Protein AF-A0A2A2RFS8-F1 (afdb_monomer)

Solvent-accessible surface area (backbone atoms only — not comparable to full-atom values): 7041 Å² total; per-residue (Å²): 132,86,79,55,64,37,28,52,50,55,46,51,53,38,53,75,70,72,47,50,63,58,65,54,18,71,70,69,85,45,50,36,71,57,49,54,32,27,53,69,64,78,38,86,81,51,70,67,54,55,49,53,50,39,54,49,35,35,74,74,51,42,28,53,74,67,48,30,51,53,50,49,52,49,49,51,48,41,56,55,40,75,75,44,57,75,68,57,35,49,56,52,50,54,50,51,67,72,56,59,74,67,68,71,62,54,75,55,86,81,78,64,59,78,76,66,69,77,79,115

Radius of gyration: 15.98 Å; Cα contacts (8 Å, |Δi|>4): 85; chains: 1; bounding box: 56×33×29 Å

Secondary structure (DSSP, 8-state):
----HHHHHHHHHHHHTT--HHHHHTTSSS-HHHHHHHHTTSSPPPHHHHHHHHHHHHHTTSS-HHHHHHHHHHHHHHHHHTTS-HHHHHHHHHHHHHT----S----GGGS-TTGGG--

Nearest PDB structures (foldseek):
  6jq1-assembly1_A  TM=8.970E-01  e=6.130E-01  Deinococcus geothermalis DSM 11300
  3f51-assembly1_A  TM=5.861E-01  e=2.323E-01  Corynebacterium glutamicum
  2ef8-assembly1_B  TM=6.979E-01  e=7.206E-01  Peduovirus P2
  7nrd-assembly1_Sh  TM=7.528E-01  e=1.707E+00  Saccharomyces cerevisiae S288C
  6cf1-assembly1_B  TM=6.520E-01  e=2.927E+00  Proteus vulgaris

Foldseek 3Di:
DPQLVLLCVVVVLCVVVVHDLCNVCVVPLHHSVRNVCSNVVVDDDDLVSLLVVLVVCCVVVQAPPVLSVVSSVVNVCSSCLVVDDPVSVVVVVVVCVVPPPPPNRPPPPPPPDPVVVVPD

Mean predicted aligned error: 10.16 Å

Structure (mmCIF, N/CA/C/O backbone):
data_AF-A0A2A2RFS8-F1
#
_entry.id   AF-A0A2A2RFS8-F1
#
loop_
_atom_site.group_PDB
_atom_site.id
_atom_site.type_symbol
_atom_site.label_atom_id
_atom_site.label_alt_id
_atom_site.label_comp_id
_atom_site.label_asym_id
_atom_site.label_entity_id
_atom_site.label_seq_id
_atom_site.pdbx_PDB_ins_code
_atom_site.Cartn_x
_atom_site.Cartn_y
_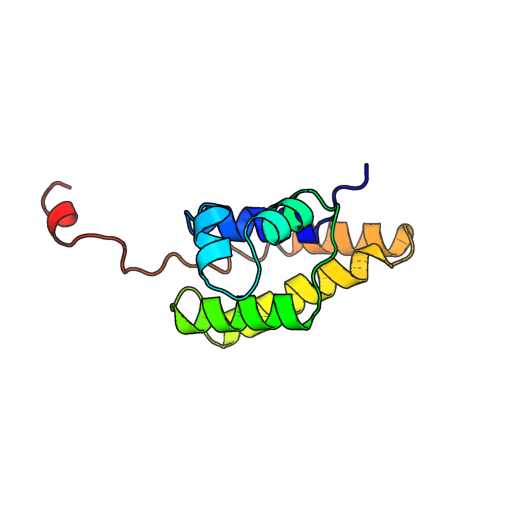atom_site.Cartn_z
_atom_site.occupancy
_atom_site.B_iso_or_equiv
_atom_site.auth_seq_id
_atom_site.auth_comp_id
_atom_site.auth_asym_id
_atom_site.auth_atom_id
_atom_site.pdbx_PDB_model_num
ATOM 1 N N . MET A 1 1 ? 12.489 -10.755 -14.313 1.00 40.44 1 MET A N 1
ATOM 2 C CA . MET A 1 1 ? 12.002 -9.534 -13.634 1.00 40.44 1 MET A CA 1
ATOM 3 C C . MET A 1 1 ? 11.550 -9.940 -12.235 1.00 40.44 1 MET A C 1
ATOM 5 O O . MET A 1 1 ? 10.624 -10.734 -12.146 1.00 40.44 1 MET A O 1
ATOM 9 N N . ARG A 1 2 ? 12.238 -9.535 -11.153 1.00 51.50 2 ARG A N 1
ATOM 10 C CA . ARG A 1 2 ? 11.738 -9.826 -9.794 1.00 51.50 2 ARG A CA 1
ATOM 11 C C . ARG A 1 2 ? 10.454 -9.021 -9.611 1.00 51.50 2 ARG A C 1
ATOM 13 O O . ARG A 1 2 ? 10.498 -7.795 -9.673 1.00 51.50 2 ARG A O 1
ATOM 20 N N . LEU A 1 3 ? 9.322 -9.702 -9.465 1.00 52.72 3 LEU A N 1
ATOM 21 C CA . LEU A 1 3 ? 8.082 -9.050 -9.066 1.00 52.72 3 LEU A CA 1
ATOM 22 C C . LEU A 1 3 ? 8.319 -8.513 -7.651 1.00 52.72 3 LEU A C 1
ATOM 24 O O . LEU A 1 3 ? 8.479 -9.301 -6.721 1.00 52.72 3 LEU A O 1
ATOM 28 N N . LYS A 1 4 ? 8.421 -7.192 -7.503 1.00 78.44 4 LYS A N 1
ATOM 29 C CA . LYS A 1 4 ? 8.589 -6.565 -6.191 1.00 78.44 4 LYS A CA 1
ATOM 30 C C . LYS A 1 4 ? 7.293 -6.759 -5.412 1.00 78.44 4 LYS A C 1
ATOM 32 O O . LYS A 1 4 ? 6.238 -6.264 -5.821 1.00 78.44 4 LYS A O 1
ATOM 37 N N . LEU A 1 5 ? 7.361 -7.550 -4.341 1.00 81.81 5 LEU A N 1
ATOM 38 C CA . LEU A 1 5 ? 6.194 -8.008 -3.578 1.00 81.81 5 LEU A CA 1
ATOM 39 C C . LEU A 1 5 ? 5.365 -6.827 -3.057 1.00 81.81 5 LEU A C 1
ATOM 41 O O . LEU A 1 5 ? 4.138 -6.864 -3.132 1.00 81.81 5 LEU A O 1
ATOM 45 N N . LEU A 1 6 ? 6.034 -5.745 -2.643 1.00 87.62 6 LEU A N 1
ATOM 46 C CA . LEU A 1 6 ? 5.397 -4.493 -2.242 1.00 87.62 6 LEU A CA 1
ATOM 47 C C . LEU A 1 6 ? 4.505 -3.911 -3.344 1.00 87.62 6 LEU A C 1
ATOM 49 O O . LEU A 1 6 ? 3.349 -3.582 -3.102 1.00 87.62 6 LEU A O 1
ATOM 53 N N . ASN A 1 7 ? 5.030 -3.773 -4.561 1.00 90.31 7 ASN A N 1
ATOM 54 C CA . ASN A 1 7 ? 4.310 -3.133 -5.663 1.00 90.31 7 ASN A CA 1
ATOM 55 C C . ASN A 1 7 ? 3.066 -3.941 -6.056 1.00 90.31 7 ASN A C 1
ATOM 57 O O . ASN A 1 7 ? 2.013 -3.361 -6.322 1.00 90.31 7 ASN A O 1
ATOM 61 N N . LYS A 1 8 ? 3.165 -5.277 -6.008 1.00 87.00 8 LYS A N 1
ATOM 62 C CA . LYS A 1 8 ? 2.005 -6.161 -6.155 1.00 87.00 8 LYS A CA 1
ATOM 63 C C . LYS A 1 8 ? 0.993 -5.936 -5.028 1.00 87.00 8 LYS A C 1
ATOM 65 O O . LYS A 1 8 ? -0.180 -5.728 -5.313 1.00 87.00 8 LYS A O 1
ATOM 70 N N . ARG A 1 9 ? 1.440 -5.904 -3.769 1.00 88.31 9 ARG A N 1
ATOM 71 C CA . ARG A 1 9 ? 0.561 -5.708 -2.609 1.00 88.31 9 ARG A CA 1
ATOM 72 C C . ARG A 1 9 ? -0.182 -4.370 -2.649 1.00 88.31 9 ARG A C 1
ATOM 74 O O . ARG A 1 9 ? -1.377 -4.338 -2.381 1.00 88.31 9 ARG A O 1
ATOM 81 N N . LEU A 1 10 ? 0.490 -3.288 -3.042 1.00 90.25 10 LEU A N 1
ATOM 82 C CA . LEU A 1 10 ? -0.132 -1.969 -3.225 1.00 90.25 10 LEU A CA 1
ATOM 83 C C . LEU A 1 10 ? -1.205 -1.983 -4.323 1.00 90.25 10 LEU A C 1
ATOM 85 O O . LEU A 1 10 ? -2.266 -1.381 -4.154 1.00 90.25 10 LEU A O 1
ATOM 89 N N . ARG A 1 11 ? -0.963 -2.709 -5.421 1.00 90.00 11 ARG A N 1
ATOM 90 C CA . ARG A 1 11 ? -1.964 -2.914 -6.473 1.00 90.00 11 ARG A CA 1
ATOM 91 C C . ARG A 1 11 ? -3.160 -3.718 -5.960 1.00 90.00 11 ARG A C 1
ATOM 93 O O . ARG A 1 11 ? -4.295 -3.322 -6.209 1.00 90.00 11 ARG A O 1
ATOM 100 N N . ASP A 1 12 ? -2.918 -4.807 -5.235 1.00 88.62 12 ASP A N 1
ATOM 101 C CA . ASP A 1 12 ? -3.973 -5.663 -4.677 1.00 88.62 12 ASP A CA 1
ATOM 102 C C . ASP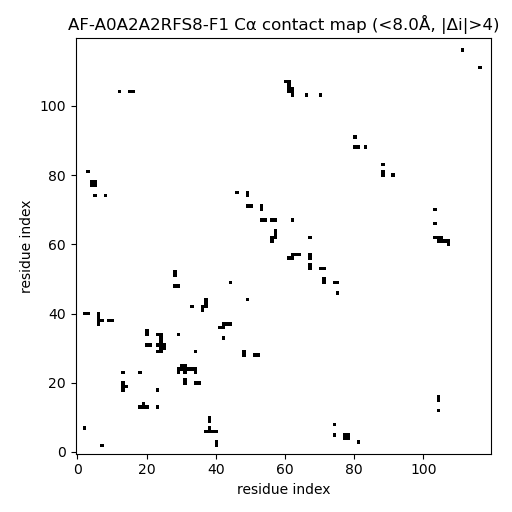 A 1 12 ? -4.842 -4.890 -3.663 1.00 88.62 12 ASP A C 1
ATOM 104 O O . ASP A 1 12 ? -6.071 -4.990 -3.691 1.00 88.62 12 ASP A O 1
ATOM 108 N N . LEU A 1 13 ? -4.230 -4.046 -2.823 1.00 88.94 13 LEU A N 1
ATOM 109 C CA . LEU A 1 13 ? -4.939 -3.121 -1.927 1.00 88.94 13 LEU A CA 1
ATOM 110 C C . LEU A 1 13 ? -5.819 -2.143 -2.711 1.00 88.94 13 LEU A C 1
ATOM 112 O O . LEU A 1 13 ? -7.004 -2.019 -2.424 1.00 88.94 13 LEU A O 1
ATOM 116 N N . ARG A 1 14 ? -5.288 -1.486 -3.749 1.00 90.06 14 ARG A N 1
ATOM 117 C CA . ARG A 1 14 ? -6.100 -0.576 -4.570 1.00 90.06 14 ARG A CA 1
ATOM 118 C C . ARG A 1 14 ? -7.292 -1.297 -5.213 1.00 90.06 14 ARG A C 1
ATOM 120 O O . ARG A 1 14 ? -8.402 -0.771 -5.209 1.00 90.06 14 ARG A O 1
ATOM 127 N N . VAL A 1 15 ? -7.058 -2.474 -5.794 1.00 88.88 15 VAL A N 1
ATOM 128 C CA . VAL A 1 15 ? -8.097 -3.247 -6.493 1.00 88.88 15 VAL A CA 1
ATOM 129 C C . VAL A 1 15 ? -9.177 -3.729 -5.525 1.00 88.88 15 VAL A C 1
ATOM 131 O O . VAL A 1 15 ? -10.355 -3.633 -5.851 1.00 88.88 15 VAL A O 1
ATOM 134 N N . SER A 1 16 ? -8.804 -4.188 -4.329 1.00 85.75 16 SER A N 1
ATOM 135 C CA . SER A 1 16 ? -9.770 -4.613 -3.302 1.00 85.75 16 SER A CA 1
ATOM 136 C C . SER A 1 16 ? -10.614 -3.465 -2.741 1.00 85.75 16 SER A C 1
ATOM 138 O O . SER A 1 16 ? -11.740 -3.698 -2.315 1.00 85.75 16 SER A O 1
ATOM 140 N N . LEU A 1 17 ? -10.124 -2.225 -2.814 1.00 84.88 17 LEU A N 1
ATOM 141 C CA . LEU A 1 17 ? -10.901 -1.015 -2.519 1.00 84.88 17 LEU A CA 1
ATOM 142 C C . LEU A 1 17 ? -11.809 -0.575 -3.682 1.00 84.88 17 LEU A C 1
ATOM 144 O O . LEU A 1 17 ? -12.525 0.414 -3.552 1.00 84.88 17 LEU A O 1
ATOM 148 N N . GLY A 1 18 ? -11.762 -1.256 -4.833 1.00 87.19 18 GLY A N 1
ATOM 149 C CA . GLY A 1 18 ? -12.526 -0.885 -6.028 1.00 87.19 18 GLY A CA 1
ATOM 150 C C . GLY A 1 18 ? -12.047 0.407 -6.700 1.00 87.19 18 GLY A C 1
ATOM 151 O O . GLY A 1 18 ? -12.791 1.016 -7.465 1.00 87.19 18 GLY A O 1
ATOM 152 N N . LEU A 1 19 ? -10.816 0.853 -6.427 1.00 87.25 19 LEU A N 1
ATOM 153 C CA . LEU A 1 19 ? -10.316 2.145 -6.900 1.00 87.25 19 LEU A CA 1
ATOM 154 C C . LEU A 1 19 ? -9.536 2.020 -8.211 1.00 87.25 19 LEU A C 1
ATOM 156 O O . LEU A 1 19 ? -8.680 1.147 -8.383 1.00 87.25 19 LEU A O 1
ATOM 160 N N . SER A 1 20 ? -9.765 2.951 -9.137 1.00 90.69 20 SER A N 1
ATOM 161 C CA . SER A 1 20 ? -8.895 3.129 -10.302 1.00 90.69 20 SER A CA 1
ATOM 162 C C . SER A 1 20 ? -7.582 3.818 -9.903 1.00 90.69 20 SER A C 1
ATOM 164 O O . SER A 1 20 ? -7.457 4.402 -8.823 1.00 90.69 20 SER A O 1
ATOM 166 N N . GLN A 1 21 ? -6.567 3.757 -10.769 1.00 88.62 21 GLN A N 1
ATOM 167 C CA . GLN A 1 21 ? -5.314 4.490 -10.539 1.00 88.62 21 GLN A CA 1
ATOM 168 C C . GLN A 1 21 ? -5.551 6.010 -10.520 1.00 88.62 21 GLN A C 1
ATOM 170 O O . GLN A 1 21 ? -4.890 6.724 -9.771 1.00 88.62 21 GLN A O 1
ATOM 175 N N . GLU A 1 22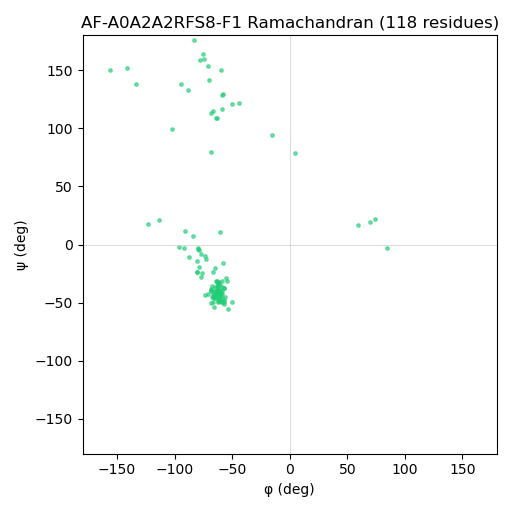 ? -6.517 6.495 -11.303 1.00 89.31 22 GLU A N 1
ATOM 176 C CA . GLU A 1 22 ? -6.938 7.900 -11.332 1.00 89.31 22 GLU A CA 1
ATOM 177 C C . GLU A 1 22 ? -7.609 8.313 -10.024 1.00 89.31 22 GLU A C 1
ATOM 179 O O . GLU A 1 22 ? -7.253 9.345 -9.463 1.00 89.31 22 GLU A O 1
ATOM 184 N N . ALA A 1 23 ? -8.510 7.476 -9.499 1.00 86.69 23 ALA A N 1
ATOM 185 C CA . ALA A 1 23 ? -9.178 7.711 -8.223 1.00 86.69 23 ALA A CA 1
ATOM 186 C C . ALA A 1 23 ? -8.198 7.701 -7.041 1.00 86.69 23 ALA A C 1
ATOM 188 O O . ALA A 1 23 ? -8.408 8.420 -6.070 1.00 86.69 23 ALA A O 1
ATOM 189 N N . MET A 1 24 ? -7.118 6.914 -7.118 1.00 84.88 24 MET A N 1
ATOM 190 C CA . MET A 1 24 ? -6.010 7.001 -6.158 1.00 84.88 24 MET A CA 1
ATOM 191 C C . MET A 1 24 ? -5.191 8.279 -6.353 1.00 84.88 24 MET A C 1
ATOM 193 O O . MET A 1 24 ? -4.856 8.949 -5.379 1.00 84.88 24 MET A O 1
ATOM 197 N N . GLY A 1 25 ? -4.894 8.648 -7.601 1.00 85.31 25 GLY A N 1
ATOM 198 C CA . GLY A 1 25 ? -4.150 9.864 -7.921 1.00 85.31 25 GLY A CA 1
ATOM 199 C C . GLY A 1 25 ? -4.863 11.150 -7.490 1.00 85.31 25 GLY A C 1
ATOM 200 O O . GLY A 1 25 ? -4.222 12.110 -7.064 1.00 85.31 25 GLY A O 1
ATOM 201 N N . SER A 1 26 ? -6.197 11.165 -7.535 1.00 84.62 26 SER A N 1
ATOM 202 C CA . SER A 1 26 ? -7.012 12.315 -7.134 1.00 84.62 26 SER A CA 1
ATOM 203 C C . SER A 1 26 ? -7.057 12.540 -5.620 1.00 84.62 26 SER A C 1
ATOM 205 O O . SER A 1 26 ? -7.481 13.607 -5.183 1.00 84.62 26 SER A O 1
ATOM 207 N N . LYS A 1 27 ? -6.605 11.580 -4.801 1.00 83.00 27 LYS A N 1
ATOM 208 C CA . LYS A 1 27 ? -6.524 11.744 -3.339 1.00 83.00 27 LYS A CA 1
ATOM 209 C C . LYS A 1 27 ? -5.384 12.669 -2.892 1.00 83.00 27 LYS A C 1
ATOM 211 O O . LYS A 1 27 ? -5.318 13.032 -1.722 1.00 83.00 27 LYS A O 1
ATOM 216 N N . GLY A 1 28 ? -4.488 13.062 -3.801 1.00 71.38 28 GLY A N 1
ATOM 217 C CA . GLY A 1 28 ? -3.527 14.147 -3.575 1.00 71.38 28 GLY A CA 1
ATOM 218 C C . GLY A 1 28 ? -2.235 13.767 -2.844 1.00 71.38 28 GLY A C 1
ATOM 219 O O . GLY A 1 28 ? -1.346 14.605 -2.725 1.00 71.38 28 GLY A O 1
ATOM 220 N N . PHE A 1 29 ? -2.065 12.517 -2.406 1.00 81.06 29 PHE A N 1
ATOM 221 C CA . PHE A 1 29 ? -0.788 12.044 -1.845 1.00 81.06 29 PHE A CA 1
ATOM 222 C C . PHE A 1 29 ? 0.246 11.667 -2.921 1.00 81.06 29 PHE A C 1
ATOM 224 O O . PHE A 1 29 ? 1.450 11.708 -2.665 1.00 81.06 29 PHE A O 1
ATOM 231 N N . ILE A 1 30 ? -0.198 11.327 -4.135 1.00 83.81 30 ILE A N 1
ATOM 232 C CA . ILE A 1 30 ? 0.654 11.079 -5.305 1.00 83.81 30 ILE A CA 1
ATOM 233 C C . ILE A 1 30 ? -0.141 11.290 -6.593 1.00 83.81 30 ILE A C 1
ATOM 235 O O . ILE A 1 30 ? -1.339 11.048 -6.623 1.00 83.81 30 ILE A O 1
ATOM 239 N N . SER A 1 31 ? 0.516 11.707 -7.675 1.00 88.62 31 SER A N 1
ATOM 240 C CA . SER A 1 31 ? -0.132 11.815 -8.984 1.00 88.62 31 SER A CA 1
ATOM 241 C C . SER A 1 31 ? -0.437 10.443 -9.597 1.00 88.62 31 SER A C 1
ATOM 243 O O . SER A 1 31 ? 0.295 9.475 -9.365 1.00 88.62 31 SER A O 1
ATOM 245 N N . THR A 1 32 ? -1.454 10.368 -10.463 1.00 90.94 32 THR A N 1
ATOM 246 C CA . THR A 1 32 ? -1.812 9.148 -11.212 1.00 90.94 32 THR A CA 1
ATOM 247 C C . THR A 1 32 ? -0.606 8.512 -11.918 1.00 90.94 32 THR A C 1
ATOM 249 O O . THR A 1 32 ? -0.354 7.328 -11.686 1.00 90.94 32 THR A O 1
ATOM 252 N N . P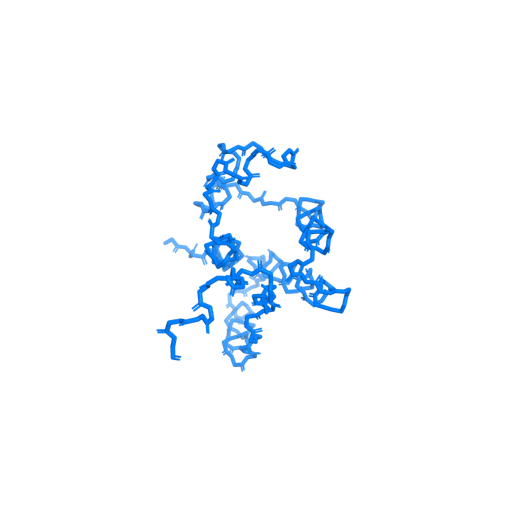RO A 1 33 ? 0.235 9.249 -12.683 1.00 92.19 33 PRO A N 1
ATOM 253 C CA . PRO A 1 33 ? 1.424 8.657 -13.302 1.00 92.19 33 PRO A CA 1
ATOM 254 C C . PRO A 1 33 ? 2.441 8.149 -12.273 1.00 92.19 33 PRO A C 1
ATOM 256 O O . PRO A 1 33 ? 3.163 7.184 -12.524 1.00 92.19 33 PRO A O 1
ATOM 259 N N . GLY A 1 34 ? 2.515 8.791 -11.104 1.00 90.81 34 GLY A N 1
ATOM 260 C CA . GLY A 1 34 ? 3.329 8.323 -9.989 1.00 90.81 34 G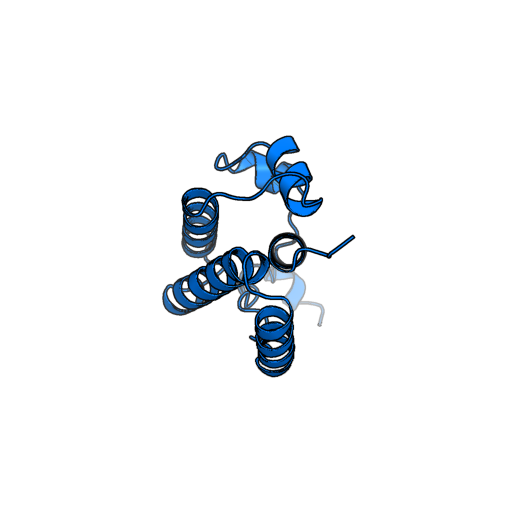LY A CA 1
ATOM 261 C C . GLY A 1 34 ? 2.857 6.967 -9.472 1.00 90.81 34 GLY A C 1
ATOM 262 O O . GLY A 1 34 ? 3.694 6.093 -9.245 1.00 90.81 34 GLY A O 1
ATOM 263 N N . TRP A 1 35 ? 1.542 6.774 -9.362 1.00 90.38 35 TRP A N 1
ATOM 264 C CA . TRP A 1 35 ? 0.944 5.506 -8.955 1.00 90.38 35 TRP A CA 1
ATOM 265 C C . TRP A 1 35 ? 1.191 4.391 -9.977 1.00 90.38 35 TRP A C 1
ATOM 267 O O . TRP A 1 35 ? 1.649 3.314 -9.603 1.00 90.38 35 TRP A O 1
ATOM 277 N N . VAL A 1 36 ? 1.022 4.674 -11.276 1.00 91.00 36 VAL A N 1
ATOM 278 C CA . VAL A 1 36 ? 1.342 3.717 -12.355 1.00 91.00 36 VAL A CA 1
ATOM 279 C C . VAL A 1 36 ? 2.796 3.246 -12.273 1.00 91.00 36 VAL A C 1
ATOM 281 O O . VAL A 1 36 ? 3.076 2.051 -12.364 1.00 91.00 36 VAL A O 1
ATOM 284 N N . LYS A 1 37 ? 3.741 4.174 -12.068 1.00 92.56 37 LYS A N 1
ATOM 285 C CA . LYS A 1 37 ? 5.166 3.833 -11.934 1.00 92.56 37 LYS A CA 1
ATOM 286 C C . LYS A 1 37 ? 5.446 2.963 -10.708 1.00 92.56 37 LYS A C 1
ATOM 288 O O . LYS A 1 37 ? 6.299 2.078 -10.771 1.00 92.56 37 LYS A O 1
ATOM 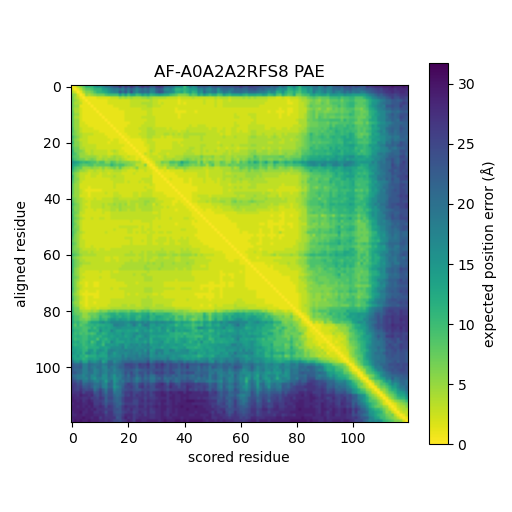293 N N . ILE A 1 38 ? 4.737 3.198 -9.603 1.00 91.19 38 ILE A N 1
ATOM 294 C CA . ILE A 1 38 ? 4.830 2.343 -8.419 1.00 91.19 38 ILE A CA 1
ATOM 295 C C . ILE A 1 38 ? 4.286 0.956 -8.744 1.00 91.19 38 ILE A C 1
ATOM 297 O O . ILE A 1 38 ? 5.015 -0.010 -8.585 1.00 91.19 38 ILE A O 1
ATOM 301 N N . GLU A 1 39 ? 3.069 0.805 -9.257 1.00 90.31 39 GLU A N 1
ATOM 302 C CA . GLU A 1 39 ? 2.511 -0.534 -9.518 1.00 90.31 39 GLU A CA 1
ATOM 303 C C . GLU A 1 39 ? 3.332 -1.345 -10.530 1.00 90.31 39 GLU A C 1
ATOM 305 O O . GLU A 1 39 ? 3.466 -2.559 -10.388 1.00 90.31 39 GLU A O 1
ATOM 310 N N . ASN A 1 40 ? 3.963 -0.670 -11.493 1.00 89.88 40 ASN A N 1
ATOM 311 C CA . ASN A 1 40 ? 4.856 -1.289 -12.473 1.00 89.88 40 ASN A CA 1
ATOM 312 C C . ASN A 1 40 ? 6.300 -1.480 -11.970 1.00 89.88 40 ASN A C 1
ATOM 314 O O . ASN A 1 40 ? 7.174 -1.855 -12.749 1.00 89.88 40 ASN A O 1
ATOM 318 N N . ALA A 1 41 ? 6.574 -1.219 -10.687 1.00 88.62 41 ALA A N 1
ATOM 319 C CA . ALA A 1 41 ? 7.888 -1.354 -10.051 1.00 88.62 41 ALA A CA 1
ATOM 320 C C . ALA A 1 41 ? 9.019 -0.498 -10.671 1.00 88.62 41 ALA A C 1
ATOM 322 O O . ALA A 1 41 ? 10.198 -0.732 -10.374 1.00 88.62 41 ALA A O 1
ATOM 323 N N . THR A 1 42 ? 8.672 0.515 -11.476 1.00 89.25 42 THR A N 1
ATOM 324 C CA . THR A 1 42 ? 9.605 1.478 -12.094 1.00 89.25 42 THR A CA 1
ATOM 325 C C . THR A 1 42 ? 9.889 2.686 -11.199 1.00 89.25 42 THR A C 1
ATOM 327 O O . THR A 1 42 ? 10.823 3.442 -11.454 1.00 89.25 42 THR A O 1
ATOM 330 N N . ARG A 1 43 ? 9.122 2.853 -10.115 1.00 88.38 43 ARG A N 1
ATOM 331 C CA . ARG A 1 43 ? 9.387 3.795 -9.021 1.00 88.38 43 ARG A CA 1
ATOM 332 C C . ARG A 1 43 ? 9.203 3.098 -7.677 1.00 88.38 43 ARG A C 1
ATOM 334 O O . ARG A 1 43 ? 8.239 2.363 -7.482 1.00 88.38 43 ARG A O 1
ATOM 341 N N . HIS A 1 44 ? 10.101 3.375 -6.737 1.00 87.00 44 HIS A N 1
ATOM 342 C CA . HIS A 1 44 ? 9.952 2.928 -5.356 1.00 87.00 44 HIS A CA 1
ATOM 343 C C . HIS A 1 44 ? 9.160 3.955 -4.530 1.00 87.00 44 HIS A C 1
ATOM 345 O O . HIS A 1 44 ? 9.463 5.150 -4.608 1.00 87.00 44 HIS A O 1
ATOM 351 N N . PRO A 1 45 ? 8.157 3.525 -3.747 1.00 89.94 45 PRO A N 1
ATOM 352 C CA . PRO A 1 45 ? 7.461 4.406 -2.814 1.00 89.94 45 PRO A CA 1
ATOM 353 C C . PRO A 1 45 ? 8.372 4.804 -1.635 1.00 89.94 45 PRO A C 1
ATOM 355 O O . PRO A 1 45 ? 9.156 3.993 -1.130 1.00 89.94 45 PRO A O 1
ATOM 358 N N . SER A 1 46 ? 8.277 6.056 -1.180 1.00 91.56 46 SER A N 1
ATOM 359 C CA . SER A 1 46 ? 8.918 6.503 0.067 1.00 91.56 46 SER A CA 1
ATOM 360 C C . SER A 1 46 ? 8.160 5.970 1.288 1.00 91.56 46 SER A C 1
ATOM 362 O O . SER A 1 46 ? 6.989 5.612 1.177 1.00 91.56 46 SER A O 1
ATOM 364 N N . ASP A 1 47 ? 8.813 5.926 2.453 1.00 92.81 47 ASP A N 1
ATOM 365 C CA . ASP A 1 47 ? 8.146 5.528 3.707 1.00 92.81 47 ASP A CA 1
ATOM 366 C C . ASP A 1 47 ? 7.020 6.505 4.051 1.00 92.81 47 ASP A C 1
ATOM 368 O O . ASP A 1 47 ? 5.927 6.092 4.422 1.00 92.81 47 ASP A O 1
ATOM 372 N N . GLU A 1 48 ? 7.251 7.799 3.820 1.00 93.06 48 GLU A N 1
ATOM 373 C CA . GLU A 1 48 ? 6.247 8.846 4.004 1.00 93.06 48 GLU A CA 1
ATOM 374 C C . GLU A 1 48 ? 4.998 8.617 3.140 1.00 93.06 48 GLU A C 1
ATOM 376 O O . GLU A 1 48 ? 3.881 8.816 3.609 1.00 93.06 48 GLU A O 1
ATOM 381 N N . LEU A 1 49 ? 5.166 8.165 1.890 1.00 92.00 49 LEU A N 1
ATOM 382 C CA . LEU A 1 49 ? 4.034 7.845 1.018 1.00 92.00 49 LEU A CA 1
ATOM 383 C C . LEU A 1 49 ? 3.241 6.651 1.558 1.00 92.00 49 LEU A C 1
ATOM 385 O O . LEU A 1 49 ? 2.013 6.697 1.572 1.00 92.00 49 LEU A O 1
ATOM 389 N N . ILE A 1 50 ? 3.935 5.594 1.992 1.00 93.19 50 ILE A N 1
ATOM 390 C CA . ILE A 1 50 ? 3.301 4.406 2.579 1.00 93.19 50 ILE A CA 1
ATOM 391 C C . ILE A 1 50 ? 2.520 4.811 3.834 1.00 93.19 50 ILE A C 1
ATOM 393 O O . ILE A 1 50 ? 1.354 4.448 3.965 1.00 93.19 50 ILE A O 1
ATOM 397 N N . ASN A 1 51 ? 3.118 5.628 4.704 1.00 94.06 51 ASN A N 1
ATOM 398 C CA . ASN A 1 51 ? 2.461 6.110 5.912 1.00 94.06 51 ASN A CA 1
ATOM 399 C C . ASN A 1 51 ? 1.220 6.958 5.597 1.00 94.06 51 ASN A C 1
ATOM 401 O O . ASN A 1 51 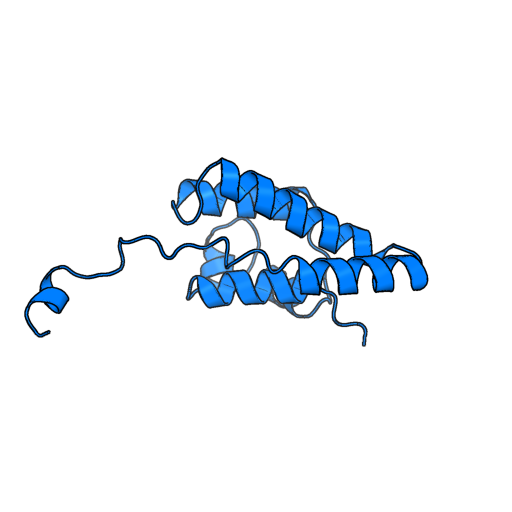? 0.140 6.659 6.094 1.00 94.06 51 ASN A O 1
ATOM 405 N N . LYS A 1 52 ? 1.336 7.942 4.692 1.00 93.00 52 LYS A N 1
ATOM 406 C CA . LYS A 1 52 ? 0.204 8.781 4.252 1.00 93.00 52 LYS A CA 1
ATOM 407 C C . LYS A 1 52 ? -0.948 7.959 3.678 1.00 93.00 52 LYS A C 1
ATOM 409 O O . LYS A 1 52 ? -2.109 8.294 3.895 1.00 93.00 52 LYS A O 1
ATOM 414 N N . MET A 1 53 ? -0.641 6.891 2.944 1.00 91.44 53 MET A N 1
ATOM 415 C CA . MET A 1 53 ? -1.658 5.981 2.422 1.00 91.44 53 MET A CA 1
ATOM 416 C C . MET A 1 53 ? -2.367 5.228 3.556 1.00 91.44 53 MET A C 1
ATOM 418 O O . MET A 1 53 ? -3.592 5.156 3.554 1.00 91.44 53 MET A O 1
ATOM 422 N N . CYS A 1 54 ? -1.624 4.700 4.532 1.00 91.69 54 CYS A N 1
ATOM 423 C CA . CYS A 1 54 ? -2.202 4.030 5.699 1.00 91.69 54 CYS A CA 1
ATOM 424 C C . CYS A 1 54 ? -3.049 4.985 6.561 1.00 91.69 54 CYS A C 1
ATOM 426 O O . CYS A 1 54 ? -4.133 4.605 6.996 1.00 91.69 54 CYS A O 1
ATOM 428 N N . ASP A 1 55 ? -2.602 6.230 6.752 1.00 92.19 55 ASP A N 1
ATOM 429 C CA . ASP A 1 55 ? -3.372 7.283 7.428 1.00 92.19 55 ASP A CA 1
ATOM 430 C C . ASP A 1 55 ? -4.686 7.583 6.691 1.00 92.19 55 ASP A C 1
ATOM 432 O O . ASP A 1 55 ? -5.742 7.726 7.306 1.00 92.19 55 ASP A O 1
ATOM 436 N N . TRP A 1 56 ? -4.637 7.660 5.358 1.00 91.38 56 TRP A N 1
ATOM 437 C CA . TRP A 1 56 ? -5.825 7.870 4.536 1.00 91.38 56 TRP A CA 1
ATOM 438 C C . TRP A 1 56 ? -6.816 6.700 4.649 1.00 91.38 56 TRP A C 1
ATOM 440 O O . TRP A 1 56 ? -8.009 6.939 4.816 1.00 91.38 56 TRP A O 1
ATOM 450 N N . LEU A 1 57 ? -6.336 5.451 4.626 1.00 89.44 57 LEU A N 1
ATOM 451 C CA . LEU A 1 57 ? -7.188 4.266 4.787 1.00 89.44 57 LEU A CA 1
ATOM 452 C C . LEU A 1 57 ? -7.929 4.260 6.129 1.00 89.44 57 LEU A C 1
ATOM 454 O O . LEU A 1 57 ? -9.112 3.925 6.170 1.00 89.44 57 LEU A O 1
ATOM 458 N N . GLU A 1 58 ? -7.254 4.646 7.212 1.00 90.00 58 GLU A N 1
ATOM 459 C CA . GLU A 1 58 ? -7.874 4.781 8.535 1.00 90.00 58 GLU A CA 1
ATOM 460 C C . GLU A 1 58 ? -8.914 5.907 8.543 1.00 90.00 58 GLU A C 1
ATOM 462 O O . GLU A 1 58 ? -10.043 5.715 8.993 1.00 90.00 58 GLU A O 1
ATOM 467 N N . LYS A 1 59 ? -8.569 7.069 7.977 1.00 90.50 59 LYS A N 1
ATOM 468 C CA . LYS A 1 59 ? -9.460 8.235 7.923 1.00 90.50 59 LYS A CA 1
ATOM 469 C C . LYS A 1 59 ? -10.760 7.963 7.157 1.00 90.50 59 LYS A C 1
ATOM 471 O O . LYS A 1 59 ? -11.813 8.446 7.566 1.00 90.50 59 LYS A O 1
ATOM 476 N N . GLU A 1 60 ? -10.701 7.215 6.058 1.00 87.69 60 GLU A N 1
ATOM 477 C CA . GLU A 1 60 ? -11.886 6.826 5.272 1.00 87.69 60 GLU A CA 1
ATOM 478 C C . GLU A 1 60 ? -12.649 5.637 5.888 1.00 87.69 60 GLU A C 1
ATOM 480 O O . GLU A 1 60 ? -13.691 5.230 5.373 1.00 87.69 60 GLU A O 1
ATOM 485 N N . GLY A 1 61 ? -12.149 5.066 6.990 1.00 86.94 61 GLY A N 1
ATOM 486 C CA . GLY A 1 61 ? -12.772 3.933 7.672 1.00 86.94 61 GLY A CA 1
ATOM 487 C C . GLY A 1 61 ? -12.611 2.600 6.938 1.00 86.94 61 GLY A C 1
ATOM 488 O O . GLY A 1 61 ? -13.408 1.687 7.151 1.00 86.94 61 GLY A O 1
ATOM 489 N N . HIS A 1 62 ? -11.604 2.473 6.068 1.00 85.75 62 HIS A N 1
ATOM 490 C CA . HIS A 1 62 ? -11.252 1.201 5.429 1.00 85.75 62 HIS A CA 1
ATOM 491 C C . HIS A 1 62 ? -10.508 0.254 6.378 1.00 85.75 62 HIS A C 1
ATOM 493 O O . HIS A 1 62 ? -10.527 -0.958 6.168 1.00 85.75 62 HIS A O 1
ATOM 499 N N . VAL A 1 63 ? -9.842 0.807 7.395 1.00 85.31 63 VAL A N 1
ATOM 500 C CA . VAL A 1 63 ? -9.136 0.071 8.450 1.00 85.31 63 VAL A CA 1
ATOM 501 C C . VAL A 1 63 ? -9.320 0.772 9.796 1.00 85.31 63 VAL A C 1
ATOM 503 O O . VAL A 1 63 ? -9.474 1.991 9.842 1.00 85.31 63 VAL A O 1
ATOM 506 N N . ASP A 1 64 ? -9.276 0.020 10.892 1.00 87.12 64 ASP A N 1
ATOM 507 C CA . ASP A 1 64 ? -9.126 0.572 12.243 1.00 87.12 64 ASP A CA 1
ATOM 508 C C . ASP A 1 64 ? -7.647 0.859 12.596 1.00 87.12 64 ASP A C 1
ATOM 510 O O . ASP A 1 64 ? -6.729 0.554 11.830 1.00 87.12 64 ASP A O 1
ATOM 514 N N . ALA A 1 65 ? -7.392 1.444 13.771 1.00 85.50 65 ALA A N 1
ATOM 515 C CA . ALA A 1 65 ? -6.044 1.821 14.208 1.00 85.50 65 ALA A CA 1
ATOM 516 C C . ALA A 1 65 ? -5.080 0.626 14.356 1.00 85.50 65 ALA A C 1
ATOM 518 O O . ALA A 1 65 ? -3.883 0.742 14.070 1.00 85.50 65 ALA A O 1
ATOM 519 N N . ALA A 1 66 ? -5.579 -0.537 14.787 1.00 84.31 66 ALA A N 1
ATOM 520 C CA . ALA A 1 66 ? -4.763 -1.739 14.933 1.00 84.31 66 ALA A CA 1
ATOM 521 C C . ALA A 1 66 ? -4.420 -2.329 13.557 1.00 84.31 66 ALA A C 1
ATOM 523 O O . ALA A 1 66 ? -3.266 -2.669 13.284 1.00 84.31 66 ALA A O 1
ATOM 524 N N . GLN A 1 67 ? -5.408 -2.372 12.666 1.00 85.00 67 GLN A N 1
ATOM 525 C CA . GLN A 1 67 ? -5.277 -2.785 11.275 1.00 85.00 67 GLN A CA 1
ATOM 526 C C . GLN A 1 67 ? -4.331 -1.873 10.490 1.00 85.00 67 GLN A C 1
ATOM 528 O O . GLN A 1 67 ? -3.478 -2.370 9.754 1.00 85.00 67 GLN A O 1
ATOM 533 N N . LYS A 1 68 ? -4.413 -0.552 10.685 1.00 89.75 68 LYS A N 1
ATOM 534 C CA . LYS A 1 68 ? -3.473 0.420 10.116 1.00 89.75 68 LYS A CA 1
ATOM 535 C C . LYS A 1 68 ? -2.037 0.114 10.523 1.00 89.75 68 LYS A C 1
ATOM 537 O O . LYS A 1 68 ? -1.158 0.095 9.663 1.00 89.75 68 LYS A O 1
ATOM 542 N N . LYS A 1 69 ? -1.789 -0.102 11.820 1.00 87.31 69 LYS A N 1
ATOM 543 C CA . LYS A 1 69 ? -0.442 -0.387 12.330 1.00 87.31 69 LYS A CA 1
ATOM 544 C C . LYS A 1 69 ? 0.121 -1.660 11.695 1.00 87.31 69 LYS A C 1
ATOM 546 O O . LYS A 1 69 ? 1.228 -1.629 11.163 1.00 87.31 69 LYS A O 1
ATOM 551 N N . ALA A 1 70 ? -0.665 -2.737 11.681 1.00 85.56 70 ALA A N 1
ATOM 552 C CA . ALA A 1 70 ? -0.270 -4.001 11.063 1.00 85.56 70 ALA A CA 1
ATOM 553 C C . ALA A 1 70 ? 0.006 -3.851 9.557 1.00 85.56 70 ALA A C 1
ATOM 555 O O . ALA A 1 70 ? 1.004 -4.367 9.056 1.00 85.56 70 ALA A O 1
ATOM 556 N N . LEU A 1 71 ? -0.838 -3.101 8.841 1.00 88.19 71 LEU A N 1
ATOM 557 C CA . LEU A 1 71 ? -0.661 -2.830 7.415 1.00 88.19 71 LEU A CA 1
ATOM 558 C C . LEU A 1 71 ? 0.613 -2.021 7.137 1.00 88.19 71 LEU A C 1
ATOM 560 O O . LEU A 1 71 ? 1.347 -2.321 6.198 1.00 88.19 71 LEU A O 1
ATOM 564 N N . LEU A 1 72 ? 0.893 -0.999 7.948 1.00 91.50 72 LEU A N 1
ATOM 565 C CA . LEU A 1 72 ? 2.107 -0.196 7.819 1.00 91.50 72 LEU A CA 1
ATOM 566 C C . LEU A 1 72 ? 3.365 -1.053 8.024 1.00 91.50 72 LEU A C 1
ATOM 568 O O . LEU A 1 72 ? 4.283 -0.992 7.207 1.00 91.50 72 LEU A O 1
ATOM 572 N N . GLU A 1 73 ? 3.389 -1.881 9.070 1.00 87.88 73 GLU A N 1
ATOM 573 C CA . GLU A 1 73 ? 4.490 -2.813 9.342 1.00 87.88 73 GLU A CA 1
ATOM 574 C C . GLU A 1 73 ? 4.674 -3.826 8.198 1.00 87.88 73 GLU A C 1
ATOM 576 O O . GLU A 1 73 ? 5.801 -4.039 7.745 1.00 87.88 73 GLU A O 1
ATOM 581 N N . GLU A 1 74 ? 3.578 -4.386 7.667 1.00 86.94 74 GLU A N 1
ATOM 582 C CA . GLU A 1 74 ? 3.574 -5.244 6.473 1.00 86.94 74 GLU A CA 1
ATOM 583 C C . GLU A 1 74 ? 4.268 -4.553 5.289 1.00 86.94 74 GLU A C 1
ATOM 585 O O . GLU A 1 74 ? 5.220 -5.091 4.717 1.00 86.94 74 GLU A O 1
ATOM 590 N N . LEU A 1 75 ? 3.811 -3.357 4.917 1.00 89.38 75 LEU A N 1
ATOM 591 C CA . LEU A 1 75 ? 4.273 -2.676 3.708 1.00 89.38 75 LEU A CA 1
ATOM 592 C C . LEU A 1 75 ? 5.731 -2.225 3.826 1.00 89.38 75 LEU A C 1
ATOM 594 O O . LEU A 1 75 ? 6.489 -2.332 2.857 1.00 89.38 75 LEU A O 1
ATOM 598 N N . LEU A 1 76 ? 6.149 -1.761 5.005 1.00 89.62 76 LEU A N 1
ATOM 599 C CA . LEU A 1 76 ? 7.547 -1.419 5.260 1.00 89.62 76 LEU A CA 1
ATOM 600 C C . LEU A 1 76 ? 8.432 -2.668 5.231 1.00 89.62 76 LEU A C 1
ATOM 602 O O . LEU A 1 76 ? 9.484 -2.649 4.594 1.00 89.62 76 LEU A O 1
ATOM 606 N N . CYS A 1 77 ? 7.994 -3.781 5.822 1.00 84.06 77 CYS A N 1
ATOM 607 C CA . CYS A 1 77 ? 8.727 -5.043 5.748 1.00 84.06 77 CYS A CA 1
ATOM 608 C C . CYS A 1 77 ? 8.935 -5.476 4.289 1.00 84.06 77 CYS A C 1
ATOM 610 O O . CYS A 1 77 ? 10.071 -5.695 3.864 1.00 84.06 77 CYS A O 1
ATOM 612 N N . LEU A 1 78 ? 7.868 -5.482 3.479 1.00 84.06 78 LEU A N 1
ATOM 613 C CA . LEU A 1 78 ? 7.948 -5.811 2.052 1.00 84.06 78 LEU A CA 1
ATOM 614 C C . LEU A 1 78 ? 8.886 -4.870 1.282 1.00 84.06 78 LEU A C 1
ATOM 616 O O . LEU A 1 78 ? 9.592 -5.319 0.380 1.00 84.06 78 LEU A O 1
ATOM 620 N N . LYS A 1 79 ? 8.927 -3.581 1.639 1.00 86.00 79 LYS A N 1
ATOM 621 C CA . LYS A 1 79 ? 9.851 -2.609 1.042 1.00 86.00 79 LY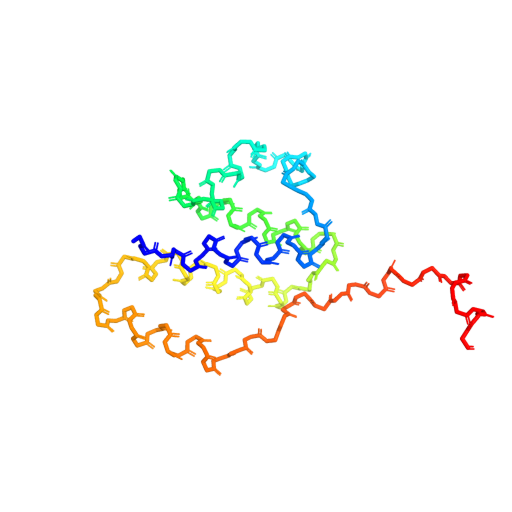S A CA 1
ATOM 622 C C . LYS A 1 79 ? 11.311 -2.965 1.309 1.00 86.00 79 LYS A C 1
ATOM 624 O O . LYS A 1 79 ? 12.132 -2.909 0.395 1.00 86.00 79 LYS A O 1
ATOM 629 N N . TYR A 1 80 ? 11.639 -3.292 2.554 1.00 83.06 80 TYR A N 1
ATOM 630 C CA . TYR A 1 80 ? 13.016 -3.562 2.962 1.00 83.06 80 TYR A CA 1
ATOM 631 C C . TYR A 1 80 ? 13.470 -4.983 2.605 1.00 83.06 80 TYR A C 1
ATOM 633 O O . TYR A 1 80 ? 14.662 -5.200 2.387 1.00 83.06 80 TYR A O 1
ATOM 641 N N . MET A 1 81 ? 12.537 -5.926 2.439 1.00 75.56 81 MET A N 1
ATOM 642 C CA . MET A 1 81 ? 12.815 -7.293 1.986 1.00 75.56 81 MET A CA 1
ATOM 643 C C . MET A 1 81 ? 13.490 -7.373 0.614 1.00 75.56 81 MET A C 1
ATOM 645 O O . MET A 1 81 ? 14.291 -8.284 0.383 1.00 75.56 81 MET A O 1
ATOM 649 N N . ASP A 1 82 ? 13.200 -6.428 -0.283 1.00 66.94 82 ASP A N 1
ATOM 650 C CA . ASP A 1 82 ? 13.826 -6.358 -1.609 1.00 66.94 82 ASP A CA 1
ATOM 651 C C . ASP A 1 82 ? 15.340 -6.068 -1.534 1.00 66.94 82 ASP A C 1
ATOM 653 O O . ASP A 1 82 ? 16.069 -6.386 -2.476 1.00 66.94 82 ASP A O 1
ATOM 657 N N . ASN A 1 83 ? 15.818 -5.516 -0.411 1.00 66.94 83 ASN A N 1
ATOM 658 C CA . ASN A 1 83 ? 17.230 -5.212 -0.156 1.00 66.94 83 ASN A CA 1
ATOM 659 C C . ASN A 1 83 ? 17.953 -6.313 0.637 1.00 66.94 83 ASN A C 1
ATOM 661 O O . ASN A 1 83 ? 19.148 -6.192 0.907 1.00 66.94 83 ASN A O 1
ATOM 665 N N . LEU A 1 84 ? 17.249 -7.374 1.037 1.00 67.69 84 LEU A N 1
ATOM 666 C CA . LEU A 1 84 ? 17.849 -8.489 1.761 1.00 67.69 84 LEU A CA 1
ATOM 667 C C . LEU A 1 84 ? 18.620 -9.411 0.807 1.00 67.69 84 LEU A C 1
ATOM 669 O O . LEU A 1 84 ? 18.397 -9.440 -0.407 1.00 67.69 84 LEU A O 1
ATOM 673 N N . SER A 1 85 ? 19.549 -10.189 1.369 1.00 68.44 85 SER A N 1
ATOM 674 C CA . SER A 1 85 ? 20.246 -11.212 0.592 1.00 68.44 85 SER A CA 1
ATOM 675 C C . SER A 1 85 ? 19.234 -12.220 0.018 1.00 68.44 85 SER A C 1
ATOM 677 O O . SER A 1 85 ? 18.207 -12.485 0.650 1.00 68.44 85 SER A O 1
ATOM 679 N N . PRO A 1 86 ? 19.502 -12.841 -1.148 1.00 69.25 86 PRO A N 1
ATOM 680 C CA . PRO A 1 86 ? 18.552 -13.753 -1.792 1.00 69.25 86 PRO A CA 1
ATOM 681 C C . PRO A 1 86 ? 18.059 -14.896 -0.892 1.00 69.25 86 PRO A C 1
ATOM 683 O O . PRO A 1 86 ? 16.920 -15.339 -1.026 1.00 69.25 86 PRO A O 1
ATOM 686 N N . PHE A 1 87 ? 18.907 -15.358 0.033 1.00 68.88 87 PHE A N 1
ATOM 687 C CA . PHE A 1 87 ? 18.563 -16.370 1.029 1.00 68.88 87 PHE A CA 1
ATOM 688 C C . PHE A 1 87 ? 17.514 -15.859 2.026 1.00 68.88 87 PHE A C 1
ATOM 690 O O . PHE A 1 87 ? 16.485 -16.504 2.231 1.00 68.88 87 PHE A O 1
ATOM 697 N N . VAL A 1 88 ? 17.735 -14.670 2.591 1.00 66.12 88 VAL A N 1
ATOM 698 C CA . VAL A 1 88 ? 16.829 -14.060 3.571 1.00 66.12 88 VAL A CA 1
ATOM 699 C C . VAL A 1 88 ? 15.511 -13.650 2.909 1.00 66.12 88 VAL A C 1
ATOM 701 O O . VAL A 1 88 ? 14.448 -13.899 3.473 1.00 66.12 88 VAL A O 1
ATOM 704 N N . SER A 1 89 ? 15.542 -13.119 1.681 1.00 64.56 89 SER A N 1
ATOM 705 C CA . SER A 1 89 ? 14.318 -12.817 0.925 1.00 64.56 89 SER A CA 1
ATOM 706 C C . SER A 1 89 ? 13.469 -14.069 0.671 1.00 64.56 89 SER A C 1
ATOM 708 O O . SER A 1 89 ? 12.244 -13.978 0.685 1.00 64.56 89 SER A O 1
ATOM 710 N N . ARG A 1 90 ? 14.092 -15.240 0.453 1.00 67.81 90 ARG A N 1
ATOM 711 C CA . ARG A 1 90 ? 13.378 -16.511 0.240 1.00 67.81 90 ARG A CA 1
ATOM 712 C C . ARG A 1 90 ? 12.670 -16.976 1.512 1.00 67.81 90 ARG A C 1
ATOM 714 O O . ARG A 1 90 ? 11.469 -17.217 1.470 1.00 67.81 90 ARG A O 1
ATOM 721 N N . LEU A 1 91 ? 13.391 -17.003 2.633 1.00 66.44 91 LEU A N 1
ATOM 722 C CA . LEU A 1 91 ? 12.847 -17.331 3.957 1.00 66.44 91 LEU A CA 1
ATOM 723 C C . LEU A 1 91 ? 11.690 -16.407 4.349 1.00 66.44 91 LEU A C 1
ATOM 725 O O . LEU A 1 91 ? 10.626 -16.878 4.740 1.00 66.44 91 LEU A O 1
ATOM 729 N N . ALA A 1 92 ? 11.872 -15.097 4.188 1.00 64.62 92 ALA A N 1
ATOM 730 C CA . ALA A 1 92 ? 10.838 -14.124 4.507 1.00 64.62 92 ALA A CA 1
ATOM 731 C C . ALA A 1 92 ? 9.637 -14.221 3.549 1.00 64.62 92 ALA A C 1
ATOM 733 O O . ALA A 1 92 ? 8.501 -14.081 3.988 1.00 64.62 92 ALA A O 1
ATOM 734 N N . SER A 1 93 ? 9.853 -14.522 2.261 1.00 64.00 93 SER A N 1
ATOM 735 C CA . SER A 1 93 ? 8.760 -14.749 1.304 1.00 64.00 93 SER A CA 1
ATOM 736 C C . SER A 1 93 ? 7.920 -15.969 1.674 1.00 64.00 93 SER A C 1
ATOM 738 O O . SER A 1 93 ? 6.693 -15.898 1.628 1.00 64.00 93 SER A O 1
ATOM 740 N N . ASP A 1 94 ? 8.561 -17.075 2.049 1.00 66.94 94 ASP A N 1
ATOM 741 C CA . ASP A 1 94 ? 7.865 -18.301 2.433 1.00 66.94 94 ASP A CA 1
ATOM 742 C C . ASP A 1 94 ? 7.118 -18.121 3.762 1.00 66.94 94 ASP A C 1
ATOM 744 O O . ASP A 1 94 ? 5.946 -18.485 3.847 1.00 66.94 94 ASP A O 1
ATOM 748 N N . TYR A 1 95 ? 7.715 -17.425 4.733 1.00 62.53 95 TYR A N 1
ATOM 749 C CA . TYR A 1 95 ? 7.030 -17.010 5.960 1.00 62.53 95 TYR A CA 1
ATOM 750 C C . TYR A 1 95 ? 5.799 -16.130 5.673 1.00 62.53 95 TYR A C 1
ATOM 752 O O . TYR A 1 95 ? 4.722 -16.356 6.226 1.00 62.53 95 TYR A O 1
ATOM 760 N N . TYR A 1 96 ? 5.901 -15.180 4.739 1.00 59.22 96 TYR A N 1
ATOM 761 C CA . TYR A 1 96 ? 4.781 -14.308 4.373 1.00 59.22 96 TYR A CA 1
ATOM 762 C C . TYR A 1 96 ? 3.617 -15.063 3.727 1.00 59.22 96 TYR A C 1
ATOM 764 O O . TYR A 1 96 ? 2.453 -14.791 4.015 1.00 59.22 96 TYR A O 1
ATOM 772 N N . LYS A 1 97 ? 3.924 -16.043 2.868 1.00 60.75 97 LYS A N 1
ATOM 773 C CA . LYS A 1 97 ? 2.905 -16.921 2.275 1.00 60.75 97 LYS A CA 1
ATOM 774 C C . LYS A 1 97 ? 2.180 -17.734 3.342 1.00 60.75 97 LYS A C 1
ATOM 776 O O . LYS A 1 97 ? 0.990 -17.974 3.188 1.00 60.75 97 LYS A O 1
ATOM 781 N N . THR A 1 98 ? 2.880 -18.151 4.399 1.00 58.03 98 THR A N 1
ATOM 782 C CA . THR A 1 98 ? 2.266 -18.881 5.521 1.00 58.03 98 THR A CA 1
ATOM 783 C C . THR A 1 98 ? 1.483 -17.977 6.464 1.00 58.03 98 THR A C 1
ATOM 785 O O . THR A 1 98 ? 0.521 -18.428 7.075 1.00 58.03 98 THR A O 1
ATOM 788 N N . LEU A 1 99 ? 1.863 -16.702 6.560 1.00 50.31 99 LEU A N 1
ATOM 789 C CA . LEU A 1 99 ? 1.252 -15.752 7.480 1.00 50.31 99 LEU A CA 1
ATOM 790 C C . LEU A 1 99 ? -0.104 -15.221 7.032 1.00 50.31 99 LEU A C 1
ATOM 792 O O . LEU A 1 99 ? -0.688 -14.517 7.849 1.00 50.31 99 LEU A O 1
ATOM 796 N N . VAL A 1 100 ? -0.546 -15.517 5.789 1.00 46.28 100 VAL A N 1
ATOM 797 C CA . VAL A 1 100 ? -1.796 -15.060 5.137 1.00 46.28 100 VAL A CA 1
ATOM 798 C C . VAL A 1 100 ? -2.523 -14.075 6.029 1.00 46.28 100 VAL A C 1
ATOM 800 O O . VAL A 1 100 ? -3.433 -14.453 6.763 1.00 46.28 100 VAL A O 1
ATOM 803 N N . ILE A 1 101 ? -2.056 -12.825 6.035 1.00 47.62 101 ILE A N 1
ATOM 804 C CA . ILE A 1 101 ? -2.762 -11.787 6.761 1.00 47.62 101 ILE A CA 1
ATOM 805 C C . ILE A 1 101 ? -4.110 -11.712 6.041 1.00 47.62 101 ILE A C 1
ATOM 807 O O . ILE A 1 101 ? -4.135 -11.325 4.864 1.00 47.62 101 ILE A O 1
ATOM 811 N N . PRO A 1 102 ? -5.213 -12.168 6.667 1.00 46.78 102 PRO A N 1
ATOM 812 C CA . PRO A 1 102 ? -6.501 -12.159 6.006 1.00 46.78 102 PRO A CA 1
ATOM 813 C C . PRO A 1 102 ? -6.758 -10.709 5.640 1.00 46.78 102 PRO A C 1
ATOM 815 O O . PRO A 1 102 ? -6.555 -9.854 6.499 1.00 46.78 102 PRO A O 1
ATOM 818 N N . ASN A 1 103 ? -7.106 -10.460 4.369 1.00 50.19 103 ASN A N 1
ATOM 819 C CA . ASN A 1 103 ? -7.456 -9.156 3.801 1.00 50.19 103 ASN A CA 1
ATOM 820 C C . ASN A 1 103 ? -7.762 -8.131 4.906 1.00 50.19 103 ASN A C 1
ATOM 822 O O . ASN A 1 103 ? -8.874 -8.111 5.428 1.00 50.19 103 ASN A O 1
ATOM 826 N N . ILE A 1 104 ? -6.750 -7.341 5.310 1.00 52.12 104 ILE A N 1
ATOM 827 C CA . ILE A 1 104 ? -6.878 -6.378 6.425 1.00 52.12 104 ILE A CA 1
ATOM 828 C C . ILE A 1 104 ? -8.059 -5.438 6.158 1.00 52.12 104 ILE A C 1
ATOM 830 O O . ILE A 1 104 ? -8.742 -4.995 7.076 1.00 52.12 104 ILE A O 1
ATOM 834 N N . LEU A 1 105 ? -8.343 -5.215 4.877 1.00 44.69 105 LEU A N 1
ATOM 835 C CA . LEU A 1 105 ? -9.564 -4.614 4.384 1.00 44.69 105 LEU A CA 1
ATOM 836 C C . LEU A 1 105 ? -10.747 -5.564 4.624 1.00 44.69 105 LEU A C 1
ATOM 838 O O . LEU A 1 105 ? -11.222 -6.249 3.715 1.00 44.69 105 LEU A O 1
ATOM 842 N N . ARG A 1 106 ? -11.260 -5.584 5.858 1.00 44.22 106 ARG A N 1
ATOM 843 C CA . ARG A 1 106 ? -12.684 -5.857 6.051 1.00 44.22 106 ARG A CA 1
ATOM 844 C C . ARG A 1 106 ? -13.416 -4.776 5.269 1.00 44.22 106 ARG A C 1
ATOM 846 O O . ARG A 1 106 ? -13.269 -3.595 5.565 1.00 44.22 106 ARG A O 1
ATOM 853 N N . VAL A 1 107 ? -14.162 -5.193 4.251 1.00 40.91 107 VAL A N 1
ATOM 854 C CA . VAL A 1 107 ? -15.077 -4.332 3.500 1.00 40.91 107 VAL A CA 1
ATOM 855 C C . VAL A 1 107 ? -15.854 -3.487 4.517 1.00 40.91 107 VAL A C 1
ATOM 857 O O . VAL A 1 107 ? -16.488 -4.076 5.401 1.00 40.91 107 VAL A O 1
ATOM 860 N N . PRO A 1 108 ? -15.799 -2.143 4.469 1.00 36.72 108 PRO A N 1
ATOM 861 C CA . PRO A 1 108 ? -16.656 -1.352 5.329 1.00 36.72 108 PRO A CA 1
ATOM 862 C C . PRO A 1 108 ? -18.100 -1.736 5.004 1.00 36.72 108 PRO A C 1
ATOM 864 O O . PRO A 1 108 ? -18.513 -1.710 3.846 1.00 36.72 108 PRO A O 1
ATOM 867 N N . VAL A 1 109 ? -18.884 -2.068 6.031 1.00 41.41 109 VAL A N 1
ATOM 868 C CA . VAL A 1 109 ? -20.312 -2.458 5.974 1.00 41.41 109 VAL A CA 1
ATOM 869 C C . VAL A 1 109 ? -21.214 -1.345 5.382 1.00 41.41 109 VAL A C 1
ATOM 871 O O . VAL A 1 109 ? -22.432 -1.431 5.389 1.00 41.41 109 VAL A O 1
ATOM 874 N N . LYS A 1 110 ? -20.634 -0.288 4.807 1.00 40.97 110 LYS A N 1
ATOM 875 C CA . LYS A 1 110 ? -21.322 0.853 4.196 1.00 40.97 110 LYS A CA 1
ATOM 876 C C . LYS A 1 110 ? -21.611 0.720 2.695 1.00 40.97 110 LYS A C 1
ATOM 878 O O . LYS A 1 110 ? -22.014 1.703 2.089 1.00 40.97 110 LYS A O 1
ATOM 883 N N . ALA A 1 111 ? -21.445 -0.461 2.100 1.00 42.72 111 ALA A N 1
ATOM 884 C CA . ALA A 1 111 ? -21.799 -0.710 0.696 1.00 42.72 111 ALA A CA 1
ATOM 885 C C . ALA A 1 111 ? -22.971 -1.692 0.513 1.00 42.72 111 ALA A C 1
ATOM 887 O O . ALA A 1 111 ? -23.117 -2.273 -0.559 1.00 42.72 111 ALA A O 1
ATOM 888 N N . ILE A 1 112 ? -23.808 -1.887 1.536 1.00 39.56 112 ILE A N 1
ATOM 889 C CA . ILE A 1 112 ? -25.145 -2.448 1.326 1.00 39.56 112 ILE A CA 1
ATOM 890 C C . ILE A 1 112 ? -26.101 -1.270 1.392 1.00 39.56 112 ILE A C 1
ATOM 892 O O . ILE A 1 112 ? -26.416 -0.764 2.467 1.00 39.56 112 ILE A O 1
ATOM 896 N N . ASP A 1 113 ? -26.489 -0.801 0.213 1.00 41.91 113 ASP A N 1
ATOM 897 C CA . ASP A 1 113 ? -27.655 0.051 0.052 1.00 41.91 113 ASP A CA 1
ATOM 898 C C . ASP A 1 113 ? -28.839 -0.630 0.771 1.00 41.91 113 ASP A C 1
ATOM 900 O O . ASP A 1 113 ? -29.136 -1.792 0.459 1.00 41.91 113 ASP A O 1
ATOM 904 N N . PRO A 1 114 ? -29.485 0.006 1.766 1.00 49.66 114 PRO A N 1
ATOM 905 C CA . PRO A 1 114 ? -30.616 -0.596 2.469 1.00 49.66 114 PRO A CA 1
ATOM 906 C C . PRO A 1 114 ? -31.777 -0.969 1.531 1.00 49.66 114 PRO A C 1
ATOM 908 O O . PRO A 1 114 ? -32.609 -1.793 1.915 1.00 49.66 114 PRO A O 1
ATOM 911 N N . ASP A 1 115 ? -31.810 -0.453 0.297 1.00 50.25 115 ASP A N 1
ATOM 912 C CA . ASP A 1 115 ? -32.811 -0.832 -0.703 1.00 50.25 115 ASP A CA 1
ATOM 913 C C . ASP A 1 115 ? -32.533 -2.179 -1.401 1.00 50.25 115 ASP A C 1
ATOM 915 O O . ASP A 1 115 ? -33.464 -2.817 -1.896 1.00 50.25 115 ASP A O 1
ATOM 919 N N . LEU A 1 116 ? -31.298 -2.698 -1.367 1.00 47.56 116 LEU A N 1
ATOM 920 C CA . LEU A 1 116 ? -30.961 -4.023 -1.918 1.00 47.56 116 LEU A CA 1
ATOM 921 C C . LEU A 1 116 ? -31.319 -5.187 -0.978 1.00 47.56 116 LEU A C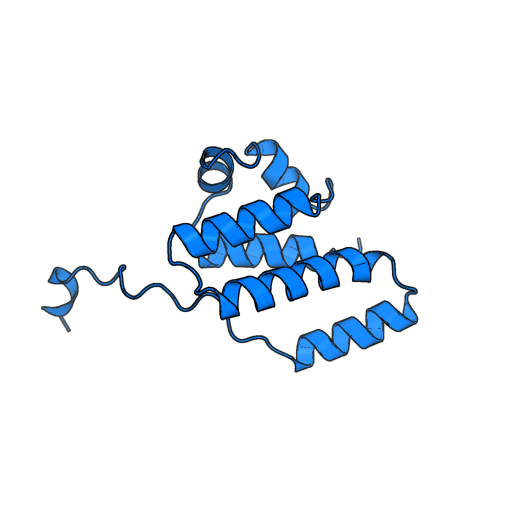 1
ATOM 923 O O . LEU A 1 116 ? -31.391 -6.331 -1.421 1.00 47.56 116 LEU A O 1
ATOM 927 N N . ALA A 1 117 ? -31.609 -4.914 0.298 1.00 44.97 117 ALA A N 1
ATOM 928 C CA . ALA A 1 117 ? -32.032 -5.926 1.272 1.00 44.97 117 ALA A CA 1
ATOM 929 C C . ALA A 1 117 ? -33.514 -6.336 1.142 1.00 44.97 117 ALA A C 1
ATOM 931 O O . ALA A 1 117 ? -33.968 -7.225 1.857 1.00 44.97 117 ALA A O 1
ATOM 932 N N . ARG A 1 118 ? -34.285 -5.697 0.249 1.00 45.56 118 ARG A N 1
ATOM 933 C CA . ARG A 1 118 ? -35.715 -5.992 0.034 1.00 45.56 118 ARG A CA 1
ATOM 934 C C . ARG A 1 118 ? -35.997 -7.027 -1.060 1.00 45.56 118 ARG A C 1
ATOM 936 O O . ARG A 1 118 ? -37.158 -7.368 -1.263 1.00 45.56 118 ARG A O 1
ATOM 943 N N . PHE A 1 119 ? -34.967 -7.524 -1.746 1.00 44.97 119 PHE A N 1
ATOM 944 C CA . PHE A 1 119 ? -35.108 -8.472 -2.860 1.00 44.97 119 PHE A CA 1
ATOM 945 C C . PHE A 1 119 ? -34.334 -9.791 -2.670 1.00 44.97 119 PHE A C 1
ATOM 947 O O . PHE A 1 119 ? -34.113 -10.500 -3.652 1.00 44.97 119 PHE A O 1
ATOM 954 N N . ALA A 1 120 ? -33.928 -10.121 -1.439 1.00 41.84 120 ALA A N 1
ATOM 955 C CA . ALA A 1 120 ? -33.333 -11.414 -1.083 1.00 41.84 120 ALA A CA 1
ATOM 956 C C . ALA A 1 120 ? -34.315 -12.279 -0.285 1.00 41.84 120 ALA A C 1
ATOM 958 O O . ALA A 1 120 ? -35.041 -11.705 0.560 1.00 41.84 120 ALA A O 1
#

Sequence (120 aa):
MRLKLLNKRLRDLRVSLGLSQEAMGSKGFISTPGWVKIENATRHPSDELINKMCDWLEKEGHVDAAQKKALLEELLCLKYMDNLSPFVSRLASDYYKTLVIPNILRVPVKAIDPDLARFA

pLDDT: mean 75.86, std 17.85, range [36.72, 94.06]